Protein AF-X1VBA2-F1 (afdb_monomer_lite)

Radius of gyration: 18.91 Å; chains: 1; bounding box: 50×34×43 Å

pLDDT: mean 84.95, std 9.73, range [51.0, 95.94]

Structure (mmCIF, N/CA/C/O backbone):
data_AF-X1VBA2-F1
#
_entry.id   AF-X1VBA2-F1
#
loop_
_atom_site.group_PDB
_atom_site.id
_atom_site.type_symbol
_atom_site.label_atom_id
_atom_site.label_alt_id
_atom_site.label_comp_id
_atom_site.label_asym_id
_atom_site.label_entity_id
_atom_site.label_seq_id
_atom_site.pdbx_PDB_ins_code
_atom_site.Cartn_x
_atom_site.Cartn_y
_atom_site.Cartn_z
_atom_site.occupancy
_atom_site.B_iso_or_equiv
_atom_site.auth_seq_id
_atom_site.auth_comp_id
_atom_site.auth_asym_id
_atom_site.auth_atom_id
_atom_site.pdbx_PDB_model_num
ATOM 1 N N . MET A 1 1 ? 3.220 9.734 9.607 1.00 61.09 1 MET A N 1
ATOM 2 C CA . MET A 1 1 ? 2.635 9.572 8.257 1.00 61.09 1 MET A CA 1
ATOM 3 C C . MET A 1 1 ? 3.355 10.401 7.193 1.00 61.09 1 MET A C 1
ATOM 5 O O . MET A 1 1 ? 3.785 9.800 6.222 1.00 61.09 1 MET A O 1
ATOM 9 N N . GLY A 1 2 ? 3.577 11.712 7.375 1.00 69.44 2 GLY A N 1
ATOM 10 C CA . GLY A 1 2 ? 4.142 12.583 6.322 1.00 69.44 2 GLY A CA 1
ATOM 11 C C . GLY A 1 2 ? 5.499 12.161 5.734 1.00 69.44 2 GLY A C 1
ATOM 12 O O . GLY A 1 2 ? 5.628 12.062 4.521 1.00 69.44 2 GLY A O 1
ATOM 13 N N . ILE A 1 3 ? 6.490 11.825 6.569 1.00 71.38 3 ILE A N 1
ATOM 14 C CA . ILE A 1 3 ? 7.818 11.386 6.084 1.00 71.38 3 ILE A CA 1
ATOM 15 C C . ILE A 1 3 ? 7.726 10.041 5.346 1.00 71.38 3 ILE A C 1
ATOM 17 O O . ILE A 1 3 ? 8.376 9.835 4.327 1.00 71.38 3 ILE A O 1
ATOM 21 N N . LEU A 1 4 ? 6.875 9.134 5.835 1.00 71.88 4 LEU A N 1
ATOM 22 C CA . LEU A 1 4 ? 6.698 7.813 5.236 1.00 71.88 4 LEU A CA 1
ATOM 23 C C . LEU A 1 4 ? 6.055 7.922 3.848 1.00 71.88 4 LEU A C 1
ATOM 25 O O . LEU A 1 4 ? 6.554 7.321 2.906 1.00 71.88 4 LEU A O 1
ATOM 29 N N . GLN A 1 5 ? 5.000 8.731 3.705 1.00 76.06 5 GLN A N 1
ATOM 30 C CA . GLN A 1 5 ? 4.376 8.982 2.403 1.00 76.06 5 GLN A CA 1
ATOM 31 C C . GLN A 1 5 ? 5.335 9.697 1.445 1.00 76.06 5 GLN A C 1
ATOM 33 O O . GLN A 1 5 ? 5.421 9.316 0.281 1.00 76.06 5 GLN A O 1
ATOM 38 N N . GLY A 1 6 ? 6.097 10.675 1.943 1.00 78.56 6 GLY A N 1
ATOM 39 C CA . GLY A 1 6 ? 7.047 11.439 1.136 1.00 78.56 6 GLY A CA 1
ATOM 40 C C . GLY A 1 6 ? 8.222 10.624 0.597 1.00 78.56 6 GLY A C 1
ATOM 41 O O . GLY A 1 6 ? 8.776 10.993 -0.427 1.00 78.56 6 GLY A O 1
ATOM 42 N N . ILE A 1 7 ? 8.598 9.517 1.243 1.00 83.69 7 ILE A N 1
ATOM 43 C CA . ILE A 1 7 ? 9.678 8.637 0.767 1.00 83.69 7 ILE A CA 1
ATOM 44 C C . ILE A 1 7 ? 9.112 7.452 -0.024 1.00 83.69 7 ILE A C 1
ATOM 46 O O . ILE A 1 7 ? 9.651 7.082 -1.064 1.00 83.69 7 ILE A O 1
ATOM 50 N N . TYR A 1 8 ? 8.020 6.850 0.450 1.00 82.69 8 TYR A N 1
ATOM 51 C CA . TYR A 1 8 ? 7.488 5.611 -0.114 1.00 82.69 8 TYR A CA 1
ATOM 52 C C . TYR A 1 8 ? 6.890 5.804 -1.512 1.00 82.69 8 TYR A C 1
ATOM 54 O O . TYR A 1 8 ? 7.287 5.107 -2.444 1.00 82.69 8 TYR A O 1
ATOM 62 N N . PHE A 1 9 ? 5.991 6.778 -1.682 1.00 81.56 9 PHE A N 1
ATOM 63 C CA . PHE A 1 9 ? 5.309 7.015 -2.957 1.00 81.56 9 PHE A CA 1
ATOM 64 C C . PHE A 1 9 ? 6.257 7.351 -4.122 1.00 81.56 9 PHE A C 1
ATOM 66 O O . PHE A 1 9 ? 6.146 6.705 -5.168 1.00 81.56 9 PHE A O 1
ATOM 73 N N . PRO A 1 10 ? 7.211 8.300 -4.001 1.00 85.69 10 PRO A N 1
ATOM 74 C CA . PRO A 1 10 ? 8.103 8.603 -5.120 1.00 85.69 10 PRO A CA 1
ATOM 75 C C . PRO A 1 10 ? 9.050 7.445 -5.441 1.00 85.69 10 PRO A C 1
ATOM 77 O O . PRO A 1 10 ? 9.283 7.167 -6.619 1.00 85.69 10 PRO A O 1
ATOM 80 N N . ASN A 1 11 ? 9.545 6.722 -4.431 1.00 87.31 11 ASN A N 1
ATOM 81 C CA . ASN A 1 11 ? 10.410 5.564 -4.656 1.00 87.31 11 ASN A CA 1
ATOM 82 C C . ASN A 1 11 ? 9.658 4.425 -5.358 1.00 87.31 11 ASN A C 1
ATOM 84 O O . ASN A 1 11 ? 10.186 3.837 -6.300 1.00 87.31 11 ASN A O 1
ATOM 88 N N . GLN A 1 12 ? 8.411 4.154 -4.960 1.00 85.94 12 GLN A N 1
ATOM 89 C CA . GLN A 1 12 ? 7.564 3.153 -5.608 1.00 85.94 12 GLN A CA 1
ATOM 90 C C . GLN A 1 12 ? 7.275 3.516 -7.072 1.00 85.94 12 GLN A C 1
ATOM 92 O O . GLN A 1 12 ? 7.437 2.677 -7.956 1.00 85.94 12 GLN A O 1
ATOM 97 N N . ASN A 1 13 ? 6.898 4.767 -7.347 1.00 87.19 13 ASN A N 1
ATOM 98 C CA . ASN A 1 13 ? 6.615 5.229 -8.710 1.00 87.19 13 ASN A CA 1
ATOM 99 C C . ASN A 1 13 ? 7.865 5.202 -9.604 1.00 87.19 13 ASN A C 1
ATOM 101 O O . ASN A 1 13 ? 7.793 4.843 -10.782 1.00 87.19 13 ASN A O 1
ATOM 105 N N . THR A 1 14 ? 9.025 5.528 -9.035 1.00 89.06 14 THR A N 1
ATOM 106 C CA . THR A 1 14 ? 10.314 5.450 -9.731 1.00 89.06 14 THR A CA 1
ATOM 107 C C . THR A 1 14 ? 10.658 4.004 -10.086 1.00 89.06 14 THR A C 1
ATOM 109 O O . THR A 1 14 ? 10.959 3.707 -11.239 1.00 89.06 14 THR A O 1
ATOM 112 N N . TRP A 1 15 ? 10.538 3.078 -9.132 1.00 87.06 15 TRP A N 1
ATOM 113 C CA . TRP A 1 15 ? 10.788 1.653 -9.368 1.00 87.06 15 TRP A CA 1
ATOM 114 C C . TRP A 1 15 ? 9.841 1.058 -10.423 1.00 87.06 15 TRP A C 1
ATOM 116 O O . TRP A 1 15 ? 10.288 0.370 -11.339 1.00 87.06 15 TRP A O 1
ATOM 126 N N . LEU A 1 16 ? 8.548 1.395 -10.365 1.00 84.50 16 LEU A N 1
ATOM 127 C CA . LEU A 1 16 ? 7.561 0.969 -11.366 1.00 84.50 16 LEU A CA 1
ATOM 128 C C . LEU A 1 16 ? 7.900 1.464 -12.777 1.00 84.50 16 LEU A C 1
ATOM 130 O O . LEU A 1 16 ? 7.698 0.736 -13.747 1.00 84.50 16 LEU A O 1
ATOM 134 N N . THR A 1 17 ? 8.447 2.675 -12.892 1.00 87.25 17 THR A N 1
ATOM 135 C CA . THR A 1 17 ? 8.893 3.240 -14.173 1.00 87.25 17 THR A CA 1
ATOM 136 C C . THR A 1 17 ? 10.082 2.476 -14.758 1.00 87.25 17 THR A C 1
ATOM 138 O O . THR A 1 17 ? 10.155 2.316 -15.971 1.00 87.25 17 THR A O 1
ATOM 141 N N . PHE A 1 18 ? 10.989 1.958 -13.924 1.00 86.81 18 PHE A N 1
ATOM 142 C CA . PHE A 1 18 ? 12.128 1.168 -14.403 1.00 86.81 18 PHE A CA 1
ATOM 143 C C . PHE A 1 18 ? 11.739 -0.226 -14.910 1.00 86.81 18 PHE A C 1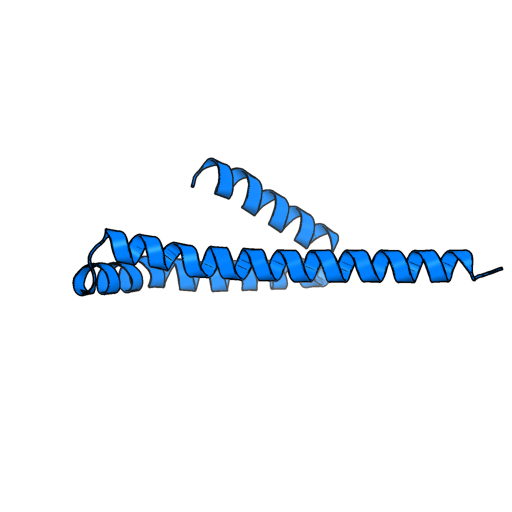
ATOM 145 O O . PHE A 1 18 ? 12.399 -0.753 -15.802 1.00 86.81 18 PHE A O 1
ATOM 152 N N . ILE A 1 19 ? 10.687 -0.829 -14.352 1.00 85.06 19 ILE A N 1
ATOM 153 C CA . ILE A 1 19 ? 10.281 -2.204 -14.689 1.00 85.06 19 ILE A CA 1
ATOM 154 C C . ILE A 1 19 ? 9.224 -2.244 -15.795 1.00 85.06 19 ILE A C 1
ATOM 156 O O . ILE A 1 19 ? 9.183 -3.193 -16.580 1.00 85.06 19 ILE A O 1
ATOM 160 N N . CYS A 1 20 ? 8.344 -1.243 -15.867 1.00 84.44 20 CYS A N 1
ATOM 161 C CA . CYS A 1 20 ? 7.246 -1.250 -16.825 1.00 84.44 20 CYS A CA 1
ATOM 162 C C . CYS A 1 20 ? 7.709 -0.766 -18.216 1.00 84.44 20 CYS A C 1
ATOM 164 O O . CYS A 1 20 ? 8.290 0.312 -18.325 1.00 84.44 20 CYS A O 1
ATOM 166 N N . PRO A 1 21 ? 7.421 -1.500 -19.307 1.00 82.94 21 PRO A N 1
ATOM 167 C CA . PRO A 1 21 ? 7.706 -1.027 -20.660 1.00 82.94 21 PRO A CA 1
ATOM 168 C C . PRO A 1 21 ? 6.898 0.235 -21.004 1.00 82.94 21 PRO A C 1
ATOM 170 O O . PRO A 1 21 ? 5.693 0.305 -20.755 1.00 82.94 21 PRO A O 1
ATOM 173 N N . VAL A 1 22 ? 7.553 1.200 -21.663 1.00 84.38 22 VAL A N 1
ATOM 174 C CA . VAL A 1 22 ? 7.039 2.561 -21.946 1.00 84.38 22 VAL A CA 1
ATOM 175 C C . VAL A 1 22 ? 5.638 2.567 -22.575 1.00 84.38 22 VAL A C 1
ATOM 177 O O . VAL A 1 22 ? 4.797 3.390 -22.225 1.00 84.38 22 VAL A O 1
ATOM 180 N N . HIS A 1 23 ? 5.343 1.608 -23.456 1.00 86.00 23 HIS A N 1
ATOM 181 C CA . HIS A 1 23 ? 4.048 1.505 -24.138 1.00 86.00 23 HIS A CA 1
ATOM 182 C C . HIS A 1 23 ? 2.865 1.187 -23.195 1.00 86.00 23 HIS A C 1
ATOM 184 O O . HIS A 1 23 ? 1.724 1.537 -23.489 1.00 86.00 23 HIS A O 1
ATOM 190 N N . TYR A 1 24 ? 3.110 0.526 -22.057 1.00 85.50 24 TYR A N 1
ATOM 191 C CA . TYR A 1 24 ? 2.071 0.131 -21.092 1.00 85.50 24 TYR A CA 1
ATOM 192 C C . TYR A 1 24 ? 2.078 0.964 -19.808 1.00 85.50 24 TYR A C 1
ATOM 194 O O . TYR A 1 24 ? 1.152 0.857 -19.000 1.00 85.50 24 TYR A O 1
ATOM 202 N N . GLN A 1 25 ? 3.085 1.820 -19.641 1.00 86.56 25 GLN A N 1
ATOM 203 C CA . GLN A 1 25 ? 3.316 2.589 -18.427 1.00 86.56 25 GLN A CA 1
ATOM 204 C C . GLN A 1 25 ? 2.103 3.457 -18.049 1.00 86.56 25 GLN A C 1
ATOM 206 O O . GLN A 1 25 ? 1.645 3.411 -16.910 1.00 86.56 25 GLN A O 1
ATOM 211 N N . SER A 1 26 ? 1.505 4.171 -19.009 1.00 86.81 26 SER A N 1
ATOM 212 C CA . SER A 1 26 ? 0.337 5.036 -18.762 1.00 86.81 26 SER A CA 1
ATOM 213 C C . SER A 1 26 ? -0.888 4.272 -18.253 1.00 86.81 26 SER A C 1
ATOM 215 O O . SER A 1 26 ? -1.566 4.732 -17.337 1.00 86.81 26 SER A O 1
ATOM 217 N N . ARG A 1 27 ? -1.158 3.078 -18.796 1.00 88.38 27 ARG A N 1
ATOM 218 C CA . ARG A 1 27 ? -2.258 2.219 -18.333 1.00 88.38 27 ARG A CA 1
ATOM 219 C C . ARG A 1 27 ? -1.996 1.689 -16.928 1.00 88.38 27 ARG A C 1
ATOM 221 O O . ARG A 1 27 ? -2.920 1.644 -16.124 1.00 88.38 27 ARG A O 1
ATOM 228 N N . PHE A 1 28 ? -0.752 1.320 -16.631 1.00 88.06 28 PHE A N 1
ATOM 229 C CA . PHE A 1 28 ? -0.380 0.783 -15.325 1.00 88.06 28 PHE A CA 1
ATOM 230 C C . PHE A 1 28 ? -0.527 1.835 -14.218 1.00 88.06 28 PHE A C 1
ATOM 232 O O . PHE A 1 28 ? -1.195 1.585 -13.215 1.00 88.06 28 PHE A O 1
ATOM 239 N N . PHE A 1 29 ? 0.004 3.042 -14.438 1.00 90.06 29 PHE A N 1
ATOM 240 C CA . PHE A 1 29 ? -0.191 4.167 -13.519 1.00 90.06 29 PHE A CA 1
ATOM 241 C C . PHE A 1 29 ? -1.660 4.591 -13.432 1.00 90.06 29 PHE A C 1
ATOM 243 O O . PHE A 1 29 ? -2.154 4.838 -12.336 1.00 90.06 29 PHE A O 1
ATOM 250 N N . GLY A 1 30 ? -2.380 4.620 -14.558 1.00 91.06 30 GLY A N 1
ATOM 251 C CA . GLY A 1 30 ? -3.801 4.970 -14.587 1.00 91.06 30 GLY A CA 1
ATOM 252 C C . GLY A 1 30 ? -4.661 4.039 -13.731 1.00 91.06 30 GLY A C 1
ATOM 253 O O . GLY A 1 30 ? -5.471 4.514 -12.940 1.00 91.06 30 GLY A O 1
ATOM 254 N N . ILE A 1 31 ? -4.450 2.721 -13.828 1.00 92.12 31 ILE A N 1
ATOM 255 C CA . ILE A 1 31 ? -5.146 1.741 -12.979 1.00 92.12 31 ILE A CA 1
ATOM 256 C C . ILE A 1 31 ? -4.746 1.922 -11.511 1.00 92.12 31 ILE A C 1
ATOM 258 O O . ILE A 1 31 ? -5.618 1.909 -10.645 1.00 92.12 31 ILE A O 1
ATOM 262 N N . GLY A 1 32 ? -3.454 2.129 -11.230 1.00 89.75 32 GLY A N 1
ATOM 263 C CA . GLY A 1 32 ? -2.962 2.379 -9.873 1.00 89.75 32 GLY A CA 1
ATOM 264 C C . GLY A 1 32 ? -3.671 3.560 -9.205 1.00 89.75 32 GLY A C 1
ATOM 265 O O . GLY A 1 32 ? -4.270 3.394 -8.144 1.00 89.75 32 GLY A O 1
ATOM 266 N N . PHE A 1 33 ? -3.691 4.719 -9.868 1.00 91.12 33 PHE A N 1
ATOM 267 C CA . PHE A 1 33 ? -4.365 5.915 -9.359 1.00 91.12 33 PHE A CA 1
ATOM 268 C C . PHE A 1 33 ? -5.885 5.770 -9.290 1.00 91.12 33 PHE A C 1
ATOM 270 O O . PHE A 1 33 ? -6.509 6.307 -8.379 1.00 91.12 33 PHE A O 1
ATOM 277 N N . PHE A 1 34 ? -6.501 5.038 -10.220 1.00 94.69 34 PHE A N 1
ATOM 278 C CA . PHE A 1 34 ? -7.940 4.783 -10.179 1.00 94.69 34 PHE A CA 1
ATOM 279 C C . PHE A 1 34 ? -8.335 3.974 -8.939 1.00 94.69 34 PHE A C 1
ATOM 281 O O . PHE A 1 34 ? -9.262 4.343 -8.218 1.00 94.69 34 PHE A O 1
ATOM 288 N N . VAL A 1 35 ? -7.600 2.897 -8.661 1.00 93.00 35 VAL A N 1
ATOM 289 C CA . VAL A 1 35 ? -7.815 2.063 -7.475 1.00 93.00 35 VAL A CA 1
ATOM 290 C C . VAL A 1 35 ? -7.563 2.871 -6.201 1.00 93.00 35 VAL A C 1
ATOM 292 O O . VAL A 1 35 ? -8.390 2.839 -5.289 1.00 93.00 35 VAL A O 1
ATOM 295 N N . GLU A 1 36 ? -6.481 3.652 -6.154 1.00 91.00 36 GLU A N 1
ATOM 296 C CA . GLU A 1 36 ? -6.198 4.568 -5.044 1.00 91.00 36 GLU A CA 1
ATOM 297 C C . GLU A 1 36 ? -7.343 5.563 -4.821 1.00 91.00 36 GLU A C 1
ATOM 299 O O . GLU A 1 36 ? -7.792 5.725 -3.689 1.00 91.00 36 GLU A O 1
ATOM 304 N N . GLY A 1 37 ? -7.877 6.167 -5.885 1.00 92.69 37 GLY A N 1
ATOM 305 C CA . GLY A 1 37 ? -8.994 7.107 -5.808 1.00 92.69 37 GLY A CA 1
ATOM 306 C C . GLY A 1 37 ? -10.275 6.476 -5.257 1.00 92.69 37 GLY A C 1
ATOM 307 O O . GLY A 1 37 ? -10.939 7.077 -4.410 1.00 92.69 37 GLY A O 1
ATOM 308 N N . ILE A 1 38 ? -10.600 5.243 -5.664 1.00 95.94 38 ILE A N 1
ATOM 309 C CA . ILE A 1 38 ? -11.743 4.501 -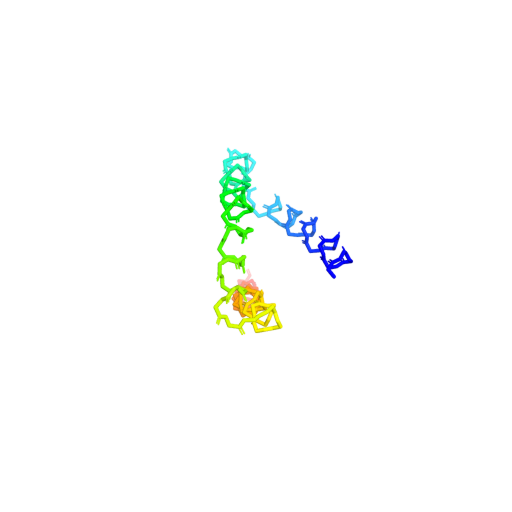5.108 1.00 95.94 38 ILE A CA 1
ATOM 310 C C . ILE A 1 38 ? -11.557 4.296 -3.603 1.00 95.94 38 ILE A C 1
ATOM 312 O O . ILE A 1 38 ? -12.450 4.620 -2.817 1.00 95.94 38 ILE A O 1
ATOM 316 N N . PHE A 1 39 ? -10.391 3.799 -3.184 1.00 92.88 39 PHE A N 1
ATOM 317 C CA . PHE A 1 39 ? -10.123 3.561 -1.768 1.00 92.88 39 PHE A CA 1
ATOM 318 C C . PHE A 1 39 ? -10.089 4.858 -0.960 1.00 92.88 39 PHE A C 1
ATOM 320 O O . PHE A 1 39 ? -10.663 4.895 0.124 1.00 92.88 39 PHE A O 1
ATOM 327 N N . ALA A 1 40 ? -9.495 5.928 -1.486 1.00 91.06 40 ALA A N 1
ATOM 328 C CA . ALA A 1 40 ? -9.474 7.241 -0.847 1.00 91.06 40 ALA A CA 1
ATOM 329 C C . ALA A 1 40 ? -10.885 7.817 -0.661 1.00 91.06 40 ALA A C 1
ATOM 331 O O . ALA A 1 40 ? -11.152 8.464 0.348 1.00 91.06 40 ALA A O 1
ATOM 332 N N . THR A 1 41 ? -11.801 7.536 -1.591 1.00 95.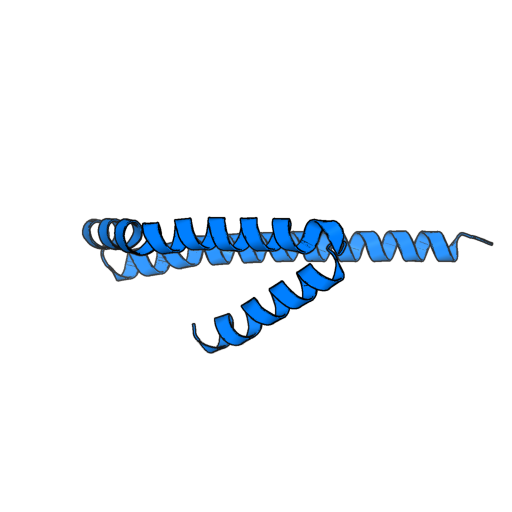19 41 THR A N 1
ATOM 333 C CA . THR A 1 41 ? -13.199 7.981 -1.499 1.00 95.19 41 THR A CA 1
ATOM 334 C C . THR A 1 41 ? -13.983 7.185 -0.457 1.00 95.19 41 THR A C 1
ATOM 336 O O . THR A 1 41 ? -14.757 7.753 0.308 1.00 95.19 41 THR A O 1
ATOM 339 N N . ILE A 1 42 ? -13.775 5.867 -0.395 1.00 94.06 42 ILE A N 1
ATOM 340 C CA . ILE A 1 42 ? -14.509 4.979 0.519 1.00 94.06 42 ILE A CA 1
ATOM 341 C C . ILE A 1 42 ? -13.936 5.034 1.943 1.00 94.06 42 ILE A C 1
ATOM 343 O O . ILE A 1 42 ? -14.671 4.838 2.913 1.00 94.06 42 ILE A O 1
ATOM 347 N N . ALA A 1 43 ? -12.637 5.310 2.095 1.00 90.44 43 ALA A N 1
ATOM 348 C CA . ALA A 1 43 ? -11.936 5.237 3.373 1.00 90.44 43 ALA A CA 1
ATOM 349 C C . ALA A 1 43 ? -12.565 6.101 4.484 1.00 90.44 43 ALA A C 1
ATOM 351 O O . ALA A 1 43 ? -12.778 5.550 5.563 1.00 90.44 43 ALA A O 1
ATOM 352 N N . PRO A 1 44 ? -12.920 7.388 4.279 1.00 90.06 44 PRO A N 1
ATOM 353 C CA . PRO A 1 44 ? -13.539 8.199 5.327 1.00 90.06 44 PRO A CA 1
ATOM 354 C C . PRO A 1 44 ? -14.865 7.615 5.815 1.00 90.06 44 PRO A C 1
ATOM 356 O O . PRO A 1 44 ? -15.088 7.524 7.018 1.00 90.06 44 PRO A O 1
ATOM 359 N N . THR A 1 45 ? -15.722 7.165 4.896 1.00 93.00 45 THR A N 1
ATOM 360 C CA . THR A 1 45 ? -17.023 6.576 5.235 1.00 93.00 45 THR A CA 1
ATOM 361 C C . THR A 1 45 ? -16.855 5.246 5.962 1.00 93.00 45 THR A C 1
ATOM 363 O O . THR A 1 45 ? -17.489 5.018 6.989 1.00 93.00 45 THR A O 1
ATOM 366 N N . LEU A 1 46 ? -15.967 4.380 5.467 1.00 90.75 46 LEU A N 1
ATOM 367 C CA . LEU A 1 46 ? -15.734 3.060 6.045 1.00 90.75 46 LEU A CA 1
ATOM 368 C C . LEU A 1 46 ? -15.083 3.152 7.430 1.00 90.75 46 LEU A C 1
ATOM 370 O O . LEU A 1 46 ? -15.575 2.553 8.383 1.00 90.75 46 LEU A O 1
ATOM 374 N N . PHE A 1 47 ? -13.991 3.907 7.563 1.00 88.69 47 PHE A N 1
ATOM 375 C CA . PHE A 1 47 ? -13.302 4.056 8.845 1.00 88.69 47 PHE A CA 1
ATOM 376 C C . PHE A 1 47 ? -14.086 4.921 9.834 1.00 88.69 47 PHE A C 1
ATOM 378 O O . PHE A 1 47 ? -13.988 4.662 11.031 1.00 88.69 47 PHE A O 1
ATOM 385 N N . GLY A 1 48 ? -14.887 5.881 9.361 1.00 90.75 48 GLY A N 1
ATOM 386 C CA . GLY A 1 48 ? -15.843 6.617 10.190 1.00 90.75 48 GLY A CA 1
ATOM 387 C C . GLY A 1 48 ? -16.884 5.681 10.799 1.00 90.75 48 GLY A C 1
ATOM 388 O O . GLY A 1 48 ? -16.998 5.603 12.017 1.00 90.75 48 GLY A O 1
ATOM 389 N N . TRP A 1 49 ? -17.534 4.860 9.967 1.00 92.81 49 TRP A N 1
ATOM 390 C CA . TRP A 1 49 ? -18.503 3.868 10.438 1.00 92.81 49 TRP A CA 1
ATOM 391 C C . TRP A 1 49 ? -17.886 2.849 11.410 1.00 92.81 49 TRP A C 1
ATOM 393 O O . TRP A 1 49 ? -18.480 2.518 12.433 1.00 92.81 49 TRP A O 1
ATOM 403 N N . ILE A 1 50 ? -16.666 2.373 11.139 1.00 90.62 50 ILE A N 1
ATOM 404 C CA . ILE A 1 50 ? -15.946 1.474 12.056 1.00 90.62 50 ILE A CA 1
ATOM 405 C C . ILE A 1 50 ? -15.632 2.185 13.381 1.00 90.62 50 ILE A C 1
ATOM 407 O O . ILE A 1 50 ? -15.798 1.591 14.447 1.00 90.62 50 ILE A O 1
ATOM 411 N N . ALA A 1 51 ? -15.191 3.445 13.346 1.00 92.19 51 ALA A N 1
ATOM 412 C CA . ALA A 1 51 ? -14.882 4.209 14.552 1.00 92.19 51 ALA A CA 1
ATOM 413 C C . ALA A 1 51 ? -16.105 4.384 15.461 1.00 92.19 51 ALA A C 1
ATOM 415 O O . ALA A 1 51 ? -15.945 4.299 16.680 1.00 92.19 51 ALA A O 1
ATOM 416 N N . ASP A 1 52 ? -17.301 4.526 14.888 1.00 92.31 52 ASP A N 1
ATOM 417 C CA . ASP A 1 52 ? -18.552 4.624 15.648 1.00 92.31 52 ASP A CA 1
ATOM 418 C C . ASP A 1 52 ? -18.889 3.326 16.402 1.00 92.31 52 ASP A C 1
ATOM 420 O O . ASP A 1 52 ? -19.436 3.370 17.502 1.00 92.31 52 ASP A O 1
ATOM 424 N N . GLN A 1 53 ? -18.529 2.161 15.853 1.00 92.44 53 GLN A N 1
ATOM 425 C CA . GLN A 1 53 ? -18.866 0.856 16.440 1.00 92.44 53 GLN A CA 1
ATOM 426 C C . GLN A 1 53 ? -17.879 0.399 17.518 1.00 92.44 53 GLN A C 1
ATOM 428 O O . GLN A 1 53 ? -18.267 -0.127 18.560 1.00 92.44 53 GLN A O 1
ATOM 433 N N . ILE A 1 54 ? -16.578 0.543 17.257 1.00 91.00 54 ILE A N 1
ATOM 434 C CA . ILE A 1 54 ? -15.524 -0.038 18.109 1.00 91.00 54 ILE A CA 1
ATOM 435 C C . ILE A 1 54 ? -14.646 1.012 18.794 1.00 91.00 54 ILE A C 1
ATOM 437 O O . ILE A 1 54 ? -13.733 0.660 19.550 1.00 91.00 54 ILE A O 1
ATOM 441 N N . GLY A 1 55 ? -14.923 2.290 18.552 1.00 90.06 55 GLY A N 1
ATOM 442 C CA . GLY A 1 55 ? -14.153 3.415 19.050 1.00 90.06 55 GLY A CA 1
ATOM 443 C C . GLY A 1 55 ? -12.948 3.752 18.171 1.00 90.06 55 GLY A C 1
ATOM 444 O O . GLY A 1 55 ? -12.311 2.898 17.543 1.00 90.06 55 GLY A O 1
ATOM 445 N N . LEU A 1 56 ? -12.584 5.032 18.201 1.00 86.31 56 LEU A N 1
ATOM 446 C CA . LEU A 1 56 ? -11.557 5.630 17.349 1.00 86.31 56 LEU A CA 1
ATOM 447 C C . LEU A 1 56 ? -10.188 4.933 17.452 1.00 86.31 56 LEU A C 1
ATOM 449 O O . LEU A 1 56 ? -9.549 4.647 16.443 1.00 86.31 56 LEU A O 1
ATOM 453 N N . ILE A 1 57 ? -9.744 4.600 18.669 1.00 89.12 57 ILE A N 1
ATOM 454 C CA . ILE A 1 57 ? -8.426 3.982 18.901 1.00 89.12 57 ILE A CA 1
ATOM 455 C C . ILE A 1 57 ? -8.331 2.606 18.226 1.00 89.12 57 ILE A C 1
ATOM 457 O O . ILE A 1 57 ? -7.296 2.263 17.650 1.00 89.12 57 ILE A O 1
ATOM 461 N N . LYS A 1 58 ? -9.405 1.807 18.275 1.00 87.81 58 LYS A N 1
ATOM 462 C CA . LYS A 1 58 ? -9.423 0.485 17.638 1.00 87.81 58 LYS A CA 1
ATOM 463 C C . LYS A 1 58 ? -9.521 0.605 16.117 1.00 87.81 58 LYS A C 1
ATOM 465 O O . LYS A 1 58 ? -8.837 -0.144 15.425 1.00 87.81 58 LYS A O 1
ATOM 470 N N . ALA A 1 59 ? -10.271 1.580 15.601 1.00 88.75 59 ALA A N 1
ATOM 471 C CA . ALA A 1 59 ? -10.315 1.874 14.168 1.00 88.75 59 ALA A CA 1
ATOM 472 C C . ALA A 1 59 ? -8.930 2.261 13.611 1.00 88.75 59 ALA A C 1
ATOM 474 O O . ALA A 1 59 ? -8.504 1.726 12.587 1.00 88.75 59 ALA A O 1
ATOM 475 N N . TYR A 1 60 ? -8.162 3.087 14.332 1.00 86.31 60 TYR A N 1
ATOM 476 C CA . TYR A 1 60 ? -6.777 3.399 13.954 1.00 86.31 60 TYR A CA 1
ATOM 477 C C . TYR A 1 60 ? -5.859 2.173 13.963 1.00 86.31 60 TYR A C 1
ATOM 479 O O . TYR A 1 60 ? -5.001 2.042 13.091 1.00 86.31 60 TYR A O 1
ATOM 487 N N . ARG A 1 61 ? -6.039 1.244 14.912 1.00 88.25 61 ARG A N 1
ATOM 488 C CA . ARG A 1 61 ? -5.296 -0.027 14.905 1.00 88.25 61 ARG A CA 1
ATOM 489 C C . ARG A 1 61 ? -5.644 -0.884 13.689 1.00 88.25 61 ARG A C 1
ATOM 491 O O . ARG A 1 61 ? -4.747 -1.494 13.116 1.00 88.25 61 ARG A O 1
ATOM 498 N N . LEU A 1 62 ? -6.906 -0.896 13.259 1.00 87.50 62 LEU A N 1
ATOM 499 C CA . LEU A 1 62 ? -7.316 -1.598 12.039 1.00 87.50 62 LEU A CA 1
ATOM 500 C C . LEU A 1 62 ? -6.703 -0.982 10.777 1.00 87.50 62 LEU A C 1
ATOM 502 O O . LEU A 1 62 ? -6.335 -1.720 9.868 1.00 87.50 62 LEU A O 1
ATOM 506 N N . ALA A 1 63 ? -6.495 0.336 10.740 1.00 86.81 63 ALA A N 1
ATOM 507 C CA . ALA A 1 63 ? -5.813 0.994 9.624 1.00 86.81 63 ALA A CA 1
ATOM 508 C C . ALA A 1 63 ?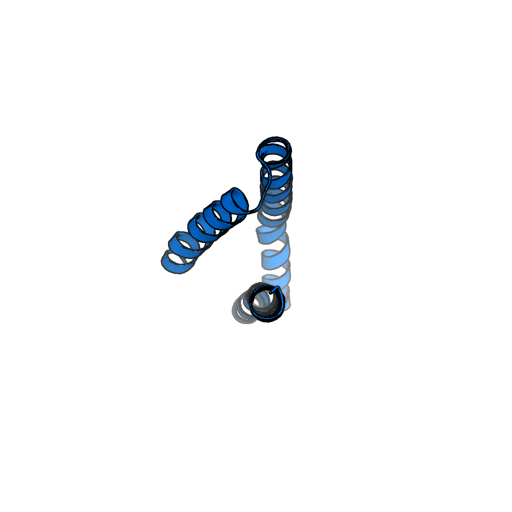 -4.342 0.552 9.454 1.00 86.81 63 ALA A C 1
ATOM 510 O O . ALA A 1 63 ? -3.769 0.720 8.379 1.00 86.81 63 ALA A O 1
ATOM 511 N N . ALA A 1 64 ? -3.727 -0.057 10.476 1.00 88.44 64 ALA A N 1
ATOM 512 C CA . ALA A 1 64 ? -2.390 -0.639 10.366 1.00 88.44 64 ALA A CA 1
ATOM 513 C C . ALA A 1 64 ? -2.378 -2.008 9.658 1.00 88.44 64 ALA A C 1
ATOM 515 O O . ALA A 1 64 ? -1.330 -2.429 9.167 1.00 88.44 64 ALA A O 1
ATOM 516 N N . VAL A 1 65 ? -3.520 -2.702 9.571 1.00 90.69 65 VAL A N 1
ATOM 517 C CA . VAL A 1 65 ? -3.606 -4.046 8.976 1.00 90.69 65 VAL A CA 1
ATOM 518 C C . VAL A 1 65 ? -3.248 -4.037 7.482 1.00 90.69 65 VAL A C 1
ATOM 520 O O . VAL A 1 65 ? -2.381 -4.824 7.097 1.00 90.69 65 VAL A O 1
ATOM 523 N N . PRO A 1 66 ? -3.797 -3.141 6.634 1.00 87.88 66 PRO A N 1
ATOM 524 C CA . PRO A 1 66 ? -3.395 -3.063 5.229 1.00 87.88 66 PRO A CA 1
ATOM 525 C C . PRO A 1 66 ? -1.901 -2.766 5.049 1.00 87.88 66 PRO A C 1
ATOM 527 O O . PRO A 1 66 ? -1.256 -3.367 4.196 1.00 87.88 66 PRO A O 1
ATOM 530 N N . LEU A 1 67 ? -1.322 -1.901 5.893 1.00 87.56 67 LEU A N 1
ATOM 531 C CA . LEU A 1 67 ? 0.115 -1.600 5.860 1.00 87.56 67 LEU A CA 1
ATOM 532 C C . LEU A 1 67 ? 0.962 -2.835 6.185 1.00 87.56 67 LEU A C 1
ATOM 534 O O . LEU A 1 67 ? 1.984 -3.077 5.544 1.00 87.56 67 LEU A O 1
ATOM 538 N N . PHE A 1 68 ? 0.527 -3.634 7.159 1.00 90.62 68 PHE A N 1
ATOM 539 C CA . PHE A 1 68 ? 1.203 -4.875 7.518 1.00 90.62 68 PHE A CA 1
ATOM 540 C C . PHE A 1 68 ? 1.167 -5.894 6.372 1.00 90.62 68 PHE A C 1
ATOM 542 O O . PHE A 1 68 ? 2.197 -6.486 6.045 1.00 90.62 68 PHE A O 1
ATOM 549 N N . ILE A 1 69 ? 0.016 -6.037 5.707 1.00 92.94 69 ILE A N 1
ATOM 550 C CA . ILE A 1 69 ? -0.135 -6.900 4.527 1.00 92.94 69 ILE A CA 1
ATOM 551 C C . ILE A 1 69 ? 0.808 -6.445 3.404 1.00 92.94 69 ILE A C 1
ATOM 553 O O . ILE A 1 69 ? 1.546 -7.269 2.864 1.00 92.94 69 ILE A O 1
ATOM 557 N N . SER A 1 70 ? 0.855 -5.145 3.096 1.00 89.81 70 SER A N 1
ATOM 558 C CA . SER A 1 70 ? 1.769 -4.594 2.084 1.00 89.81 70 SER A CA 1
ATOM 559 C C . SER A 1 70 ? 3.240 -4.850 2.417 1.00 89.81 70 SER A C 1
ATOM 561 O O . SER A 1 70 ? 4.027 -5.155 1.525 1.00 89.81 70 SER A O 1
ATOM 563 N N . SER A 1 71 ? 3.613 -4.783 3.698 1.00 89.06 71 SER A N 1
ATOM 564 C CA . SER A 1 71 ? 4.976 -5.077 4.152 1.00 89.06 71 SER A CA 1
ATOM 565 C C . SER A 1 71 ? 5.359 -6.543 3.910 1.00 89.06 71 SER A C 1
ATOM 567 O O . SER A 1 71 ? 6.434 -6.828 3.383 1.00 89.06 71 SER A O 1
ATOM 569 N N . ILE A 1 72 ? 4.454 -7.485 4.205 1.00 94.31 72 ILE A N 1
ATOM 570 C CA . ILE A 1 72 ? 4.660 -8.911 3.899 1.00 94.31 72 ILE A CA 1
ATOM 571 C C . ILE A 1 7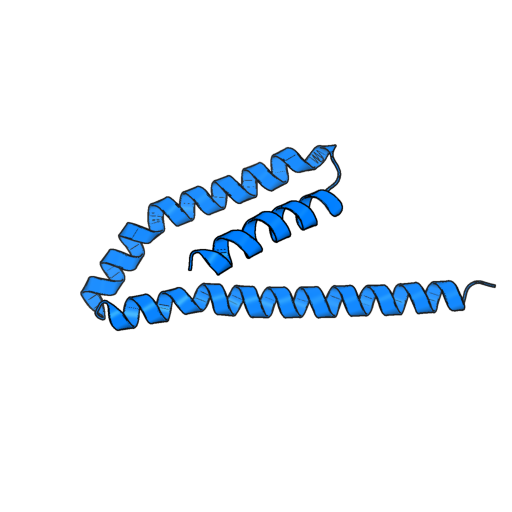2 ? 4.788 -9.123 2.389 1.00 94.31 72 ILE A C 1
ATOM 573 O O . ILE A 1 72 ? 5.689 -9.834 1.943 1.00 94.31 72 ILE A O 1
ATOM 577 N N . LEU A 1 73 ? 3.918 -8.490 1.597 1.00 92.00 73 LEU A N 1
ATOM 578 C CA . LEU A 1 73 ? 3.958 -8.592 0.139 1.00 92.00 73 LEU A CA 1
ATOM 579 C C . LEU A 1 73 ? 5.297 -8.095 -0.419 1.00 92.00 73 LEU A C 1
ATOM 581 O O . LEU A 1 73 ? 5.894 -8.749 -1.272 1.00 92.00 73 LEU A O 1
ATOM 585 N N . PHE A 1 74 ? 5.791 -6.970 0.101 1.00 89.31 74 PHE A N 1
ATOM 586 C CA . PHE A 1 74 ? 7.084 -6.411 -0.276 1.00 89.31 74 PHE A CA 1
ATOM 587 C C . PHE A 1 74 ? 8.241 -7.348 0.085 1.00 89.31 74 PHE A C 1
ATOM 589 O O . PHE A 1 74 ? 9.120 -7.579 -0.742 1.00 89.31 74 PHE A O 1
ATOM 596 N N . LEU A 1 75 ? 8.226 -7.947 1.281 1.00 91.75 75 LEU A N 1
ATOM 597 C CA . LEU A 1 75 ? 9.233 -8.936 1.675 1.00 91.75 75 LEU A CA 1
ATOM 598 C C . LEU A 1 75 ? 9.230 -10.148 0.738 1.00 91.75 75 LEU A C 1
ATOM 600 O O . LEU A 1 75 ? 10.295 -10.597 0.317 1.00 91.75 75 LEU A O 1
ATOM 604 N N . LEU A 1 76 ? 8.051 -10.659 0.375 1.00 93.81 76 LEU A N 1
ATOM 605 C CA . LEU A 1 76 ? 7.918 -11.763 -0.578 1.00 93.81 76 LEU A CA 1
ATOM 606 C C . LEU 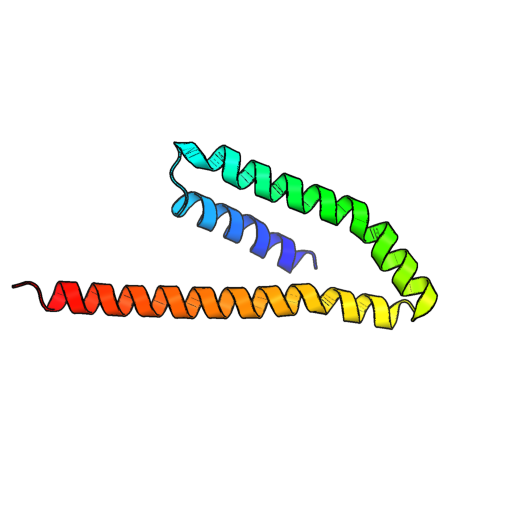A 1 76 ? 8.496 -11.399 -1.951 1.00 93.81 76 LEU A C 1
ATOM 608 O O . LEU A 1 76 ? 9.275 -12.177 -2.502 1.00 93.81 76 LEU A O 1
ATOM 612 N N . LEU A 1 77 ? 8.169 -10.211 -2.467 1.00 89.31 77 LEU A N 1
ATOM 613 C CA . LEU A 1 77 ? 8.728 -9.672 -3.711 1.00 89.31 77 LEU A CA 1
ATOM 614 C C . LEU A 1 77 ? 10.255 -9.572 -3.646 1.00 89.31 77 LEU A C 1
ATOM 616 O O . LEU A 1 77 ? 10.938 -10.079 -4.533 1.00 89.31 77 LEU A O 1
ATOM 620 N N . TYR A 1 78 ? 10.793 -9.017 -2.561 1.00 89.69 78 TYR A N 1
ATOM 621 C CA . TYR A 1 78 ? 12.232 -8.891 -2.348 1.00 89.69 78 TYR A CA 1
ATOM 622 C C . TYR A 1 78 ? 12.942 -10.253 -2.336 1.00 89.69 78 TYR A C 1
ATOM 624 O O . TYR A 1 78 ? 13.987 -10.435 -2.966 1.00 89.69 78 TYR A O 1
ATOM 632 N N . PHE A 1 79 ? 12.380 -11.247 -1.640 1.00 91.44 79 PHE A N 1
ATOM 633 C CA . PHE A 1 79 ? 12.944 -12.597 -1.638 1.00 91.44 79 PHE A CA 1
ATOM 634 C C . PHE A 1 79 ? 12.870 -13.256 -3.017 1.00 91.44 79 PHE A C 1
ATOM 636 O O . PHE A 1 79 ? 13.796 -13.985 -3.388 1.00 91.44 79 PHE A O 1
ATOM 643 N N . LEU A 1 80 ? 11.800 -13.002 -3.774 1.00 89.69 80 LEU A N 1
ATOM 644 C CA . LEU A 1 80 ? 11.627 -13.529 -5.122 1.00 89.69 80 LEU A CA 1
ATOM 645 C C . LEU A 1 80 ? 12.665 -12.939 -6.085 1.00 89.69 80 LEU A C 1
ATOM 647 O O . LEU A 1 80 ? 13.358 -13.700 -6.762 1.00 89.69 80 LEU A O 1
ATOM 651 N N . GLU A 1 81 ? 12.841 -11.619 -6.072 1.00 86.62 81 GLU A N 1
ATOM 652 C CA . GLU A 1 81 ? 13.843 -10.904 -6.870 1.00 86.62 81 GLU A CA 1
ATOM 653 C C . GLU A 1 81 ? 15.262 -11.380 -6.526 1.00 86.62 81 GLU A C 1
ATOM 655 O O . GLU A 1 81 ? 16.004 -11.838 -7.396 1.00 86.62 81 GLU A O 1
ATOM 660 N N . LYS A 1 82 ? 15.602 -11.446 -5.231 1.00 87.88 82 LYS A N 1
ATOM 661 C CA . LYS A 1 82 ? 16.899 -11.961 -4.762 1.00 87.88 82 LYS A CA 1
ATOM 662 C C . LYS A 1 82 ? 17.163 -13.403 -5.207 1.00 87.88 82 LYS A C 1
ATOM 664 O O . LYS A 1 82 ? 18.313 -13.781 -5.451 1.00 87.88 82 LYS A O 1
ATOM 669 N N . LYS A 1 83 ? 16.126 -14.244 -5.280 1.00 85.81 83 LYS A N 1
ATOM 670 C CA . LYS A 1 83 ? 16.240 -15.625 -5.772 1.00 85.81 83 LYS A CA 1
ATOM 671 C C . LYS A 1 83 ? 16.479 -15.654 -7.284 1.00 85.81 83 LYS A C 1
ATOM 673 O O . LYS A 1 83 ? 17.316 -16.443 -7.729 1.00 85.81 83 LYS A O 1
ATOM 678 N N . GLN A 1 84 ? 15.789 -14.810 -8.053 1.00 82.25 84 GLN A N 1
ATOM 679 C CA . GLN A 1 84 ? 15.992 -14.702 -9.500 1.00 82.25 84 GLN A CA 1
ATOM 680 C C . GLN A 1 84 ? 17.393 -14.195 -9.845 1.00 82.25 84 GLN A C 1
ATOM 682 O O . GLN A 1 84 ? 18.057 -14.814 -10.673 1.00 82.25 84 GLN A O 1
ATOM 687 N N . ASP A 1 85 ? 17.894 -13.181 -9.144 1.00 77.44 85 ASP A N 1
ATOM 688 C CA . ASP A 1 85 ? 19.257 -12.672 -9.327 1.00 77.44 85 ASP A CA 1
ATOM 689 C C . ASP A 1 85 ? 20.319 -13.743 -9.074 1.00 77.44 85 ASP A C 1
ATOM 691 O O . ASP A 1 85 ? 21.259 -13.912 -9.855 1.00 77.44 85 ASP A O 1
ATOM 695 N N . LYS A 1 86 ? 20.163 -14.526 -7.998 1.00 74.38 86 LYS A N 1
ATOM 696 C CA . LYS A 1 86 ? 21.063 -15.653 -7.720 1.00 74.38 86 LYS A CA 1
ATOM 697 C C . LYS A 1 86 ? 21.010 -16.699 -8.831 1.00 74.38 86 LYS A C 1
ATOM 699 O O . LYS A 1 86 ? 22.058 -17.169 -9.266 1.00 74.38 86 LYS A O 1
ATOM 704 N N . ALA A 1 87 ? 19.816 -17.054 -9.304 1.00 73.19 87 ALA A N 1
ATOM 705 C CA . ALA A 1 87 ? 19.652 -18.017 -10.390 1.00 73.19 87 ALA A CA 1
ATOM 706 C C . ALA A 1 87 ? 20.265 -17.511 -11.707 1.00 73.19 87 ALA A C 1
ATOM 708 O O . ALA A 1 87 ? 20.918 -18.282 -12.410 1.00 73.19 87 ALA A O 1
ATOM 709 N N . HIS A 1 88 ? 20.117 -16.218 -12.011 1.00 69.19 88 HIS A N 1
ATOM 710 C CA . HIS A 1 88 ? 20.686 -15.592 -13.200 1.00 69.19 88 HIS A CA 1
ATOM 711 C C . HIS A 1 88 ? 22.219 -15.549 -13.140 1.00 69.19 88 HIS A C 1
ATOM 713 O O . HIS A 1 88 ? 22.878 -15.979 -14.086 1.00 69.19 88 HIS A O 1
ATOM 719 N N . LYS A 1 89 ? 22.803 -15.157 -11.996 1.00 67.44 89 LYS A N 1
ATOM 720 C CA . LYS A 1 89 ? 24.262 -15.184 -11.785 1.00 67.44 89 LYS A CA 1
ATOM 721 C C . LYS A 1 89 ? 24.846 -16.593 -11.898 1.00 67.44 89 LYS A C 1
ATOM 723 O O . LYS A 1 89 ? 25.872 -16.774 -12.542 1.00 67.44 89 LYS A O 1
ATOM 728 N N . ILE A 1 90 ? 24.181 -17.607 -11.338 1.00 68.31 90 ILE A N 1
ATOM 729 C CA . ILE A 1 90 ? 24.618 -19.010 -11.452 1.00 68.31 90 ILE A CA 1
ATOM 730 C C . ILE A 1 90 ? 24.552 -19.502 -12.906 1.00 68.31 90 ILE A C 1
ATOM 732 O O . ILE A 1 90 ? 25.382 -20.315 -13.306 1.00 68.31 90 ILE A O 1
ATOM 736 N N . LYS A 1 91 ? 23.577 -19.032 -13.695 1.00 65.00 91 LYS A N 1
ATOM 737 C CA . LYS A 1 91 ? 23.454 -19.371 -15.120 1.00 65.00 91 LYS A CA 1
ATOM 738 C C . LYS A 1 91 ? 24.564 -18.722 -15.952 1.00 65.00 91 LYS A C 1
ATOM 740 O O . LYS A 1 91 ? 25.116 -19.394 -16.810 1.00 65.00 91 LYS A O 1
ATOM 745 N N . PHE A 1 92 ? 24.928 -17.474 -15.651 1.00 61.00 92 PHE A N 1
ATOM 746 C CA . PHE A 1 92 ? 26.027 -16.761 -16.315 1.00 61.00 92 PHE A CA 1
ATOM 747 C C . PHE A 1 92 ? 27.404 -17.358 -15.988 1.00 61.00 92 PHE A C 1
ATOM 749 O O . PHE A 1 92 ? 28.224 -17.507 -16.879 1.00 61.00 92 PHE A O 1
ATOM 756 N N . VAL A 1 93 ? 27.637 -17.782 -14.739 1.00 65.19 93 VAL A N 1
ATOM 757 C CA . VAL A 1 93 ? 28.881 -18.475 -14.331 1.00 65.19 93 VAL A CA 1
ATOM 758 C C . VAL A 1 93 ? 29.009 -19.874 -14.956 1.00 65.19 93 VAL A C 1
ATOM 760 O O . VAL A 1 93 ? 30.109 -20.405 -15.053 1.00 65.19 93 VAL A O 1
ATOM 763 N N . ARG A 1 94 ? 27.896 -20.493 -15.373 1.00 55.28 94 ARG A N 1
ATOM 764 C CA . ARG A 1 94 ? 27.873 -21.822 -16.010 1.00 55.28 94 ARG A CA 1
ATOM 765 C C . ARG A 1 94 ? 27.859 -21.799 -17.541 1.00 55.28 94 ARG A C 1
ATOM 767 O O . ARG A 1 94 ? 27.814 -22.875 -18.135 1.00 55.28 94 ARG A O 1
ATOM 774 N N . LEU A 1 95 ? 27.863 -20.627 -18.169 1.00 51.00 95 LEU A N 1
ATOM 775 C CA . LEU A 1 95 ? 28.042 -20.508 -19.615 1.00 51.00 95 LEU A CA 1
ATOM 776 C C . LEU A 1 95 ? 29.556 -20.375 -19.891 1.00 51.00 95 LEU A C 1
ATOM 778 O O . LEU A 1 95 ? 30.161 -19.479 -19.302 1.00 51.00 95 LEU A O 1
ATOM 782 N N . PRO A 1 96 ? 30.165 -21.289 -20.675 1.00 51.19 96 PRO A N 1
ATOM 783 C CA . PRO A 1 96 ? 31.589 -21.246 -21.018 1.00 51.19 96 PRO A CA 1
ATOM 784 C C . PRO A 1 96 ? 31.948 -20.046 -21.900 1.00 51.19 96 PRO A C 1
ATOM 786 O O . PRO A 1 96 ? 31.067 -19.585 -22.663 1.00 51.19 96 PRO A O 1
#

Foldseek 3Di:
DVVCCVPPVVVVLVVLVVPDDPVCNCVVVVVVVVVVVVCVVCVCVVLVVVCVPPNNVVSVVVVCVVVVVVVVVVVVVVVVVVVVVVVVVVVVVPDD

Secondary structure (DSSP, 8-state):
-HHHHHHHHHHHHHHHHHHS-HHHHHHHHHHHHHHHHHHHHHHHHHHHHHHHHH-HHHHHHHHHHHHHHHHHHHHHHHHHHHHHHHHHHHHHHT--

InterPro domains:
  IPR011701 Major facilitator superfamily [PF07690] (1-88)
  IPR036259 MFS transporter superfamily [G3DSA:1.20.1250.20] (1-90)
  IPR036259 MFS transporter superfamily [SSF103473] (1-85)

Sequence (96 aa):
MGILQGIYFPNQNTWLTFICPVHYQSRFFGIGFFVEGIFATIAPTLFGWIADQIGLIKAYRLAAVPLFISSILFLLLYFLEKKQDKAHKIKFVRLP

Organism: NCBI:txid412755